Protein AF-F6FX06-F1 (afdb_monomer)

Sequence (94 aa):
MMKIVVSNIVSLDGFVAGPHDDVLDLPMDQAFDAYNLERITAADTVLVGVASYRMFSYLKASRDGEAVVFGSPTTWQALLAGGSSTSCTSWWVR

Foldseek 3Di:
DDEAEAQAEAEPVGDRADPVSHNVVFDDDPVSVVVLVVVVVPDPDDDADPVQVVVVVVCVVVDDDDDRGHHDPVVVVVVVVVPGNYHYDYHHTD

pLDDT: mean 74.33, std 10.82, range [47.44, 88.75]

Radius of gyration: 13.37 Å; Cα contacts (8 Å, |Δi|>4): 102; chains: 1; bounding box: 30×25×38 Å

Secondary structure (DSSP, 8-state):
-PPEEEEEEEETTS-SS-TTS-GGGS---HHHHHHHHHHHHH-S-----HHHHHHHHHHHHH--S-------HHHHHHHHHTT-SEEEEEEEE-

Nearest PDB structures (foldseek):
  3pkp-assembly6_K  TM=2.542E-01  e=8.005E+00  Salmonella enterica subsp. enterica serovar Typhimurium

Solvent-accessible surface area (backbone atoms only — not comparable to full-atom values): 5967 Å² total; per-residue (Å²): 132,91,75,47,75,47,64,47,67,28,36,76,91,68,41,68,42,29,99,82,76,33,57,83,66,43,74,81,49,72,67,59,52,53,51,50,50,55,51,55,75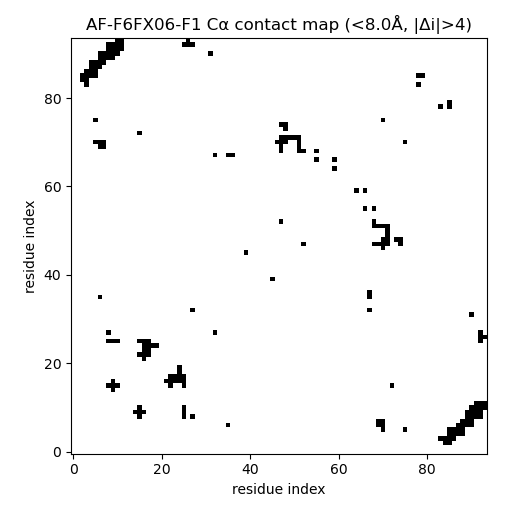,73,43,96,72,86,75,66,28,70,68,49,51,53,53,52,55,49,46,64,75,73,50,91,83,90,84,86,88,59,56,31,72,72,57,52,53,52,48,61,73,66,69,55,72,59,52,77,48,77,46,74,28,128

InterPro domains:
  IPR024072 Dihydrofolate reductase-like domain superfamily [G3DSA:3.40.430.10] (1-66)
  IPR024072 Dihydrofolate reductase-like domain superfamily [SSF53597] (3-66)

Organism: Isoptericola variabilis (strain 225) (NCBI:txid743718)

Structure (mmCIF, N/CA/C/O backbone):
data_AF-F6FX06-F1
#
_entry.id   AF-F6FX06-F1
#
loop_
_atom_site.group_PDB
_atom_site.id
_atom_site.type_symbol
_atom_site.label_atom_id
_atom_site.label_alt_id
_atom_site.label_comp_id
_atom_site.label_asym_id
_atom_site.label_entity_id
_atom_site.label_seq_id
_atom_site.pdbx_PDB_ins_code
_atom_site.Cartn_x
_atom_site.Cartn_y
_atom_site.Cartn_z
_atom_site.occupancy
_atom_site.B_iso_or_equiv
_atom_site.auth_seq_id
_atom_site.auth_comp_id
_atom_site.auth_asym_id
_atom_site.auth_atom_id
_atom_site.pdbx_PDB_model_num
ATOM 1 N N . MET A 1 1 ? -2.550 -4.081 23.254 1.00 56.97 1 MET A N 1
ATOM 2 C CA . MET A 1 1 ? -1.329 -3.563 22.596 1.00 56.97 1 MET A CA 1
ATOM 3 C C . MET A 1 1 ? -1.678 -3.303 21.142 1.00 56.97 1 MET A C 1
ATOM 5 O O . MET A 1 1 ? -2.317 -4.166 20.555 1.00 56.97 1 MET A O 1
ATOM 9 N N . MET A 1 2 ? -1.351 -2.132 20.590 1.00 71.12 2 MET A N 1
ATOM 10 C CA . MET A 1 2 ? -1.672 -1.815 19.192 1.00 71.12 2 MET A CA 1
ATOM 11 C C . MET A 1 2 ? -0.780 -2.638 18.257 1.00 71.12 2 MET A C 1
ATOM 13 O O . MET A 1 2 ? 0.441 -2.618 18.408 1.00 71.12 2 MET A O 1
ATOM 17 N N . LYS A 1 3 ? -1.385 -3.371 17.317 1.00 72.81 3 LYS A N 1
ATOM 18 C CA . LYS A 1 3 ? -0.671 -4.135 16.287 1.00 72.81 3 LYS A CA 1
ATOM 19 C C . LYS A 1 3 ? -0.606 -3.300 15.013 1.00 72.81 3 LYS A C 1
ATOM 21 O O . LYS A 1 3 ? -1.642 -2.857 14.530 1.00 72.81 3 LYS A O 1
ATOM 26 N N . ILE A 1 4 ? 0.592 -3.123 14.460 1.00 78.69 4 ILE A N 1
ATOM 27 C CA . ILE A 1 4 ? 0.772 -2.466 13.162 1.00 78.69 4 ILE A CA 1
ATOM 28 C C . ILE A 1 4 ? 0.879 -3.556 12.095 1.00 78.69 4 ILE A C 1
ATOM 30 O O . ILE A 1 4 ? 1.696 -4.471 12.203 1.00 78.69 4 ILE A O 1
ATOM 34 N N . VAL A 1 5 ? 0.033 -3.481 11.070 1.00 79.69 5 VAL A N 1
ATOM 35 C CA . VAL A 1 5 ? 0.088 -4.380 9.913 1.00 79.69 5 VAL A CA 1
ATOM 36 C C . VAL A 1 5 ? 0.457 -3.557 8.692 1.00 79.69 5 VAL A C 1
ATOM 38 O O . VAL A 1 5 ? -0.209 -2.573 8.383 1.00 79.69 5 VAL A O 1
ATOM 41 N N . VAL A 1 6 ? 1.518 -3.968 8.004 1.00 81.38 6 VAL A N 1
ATOM 42 C CA . VAL A 1 6 ? 1.904 -3.412 6.707 1.00 81.38 6 VAL A CA 1
ATOM 43 C C . VAL A 1 6 ? 1.465 -4.402 5.634 1.00 81.38 6 VAL A C 1
ATOM 45 O O . VAL A 1 6 ? 1.900 -5.553 5.644 1.00 81.38 6 VAL A O 1
ATOM 48 N N . SER A 1 7 ? 0.597 -3.949 4.733 1.00 81.94 7 SER A N 1
ATOM 49 C CA . SER A 1 7 ? 0.182 -4.676 3.531 1.00 81.94 7 SER A CA 1
ATOM 50 C C . SER A 1 7 ? 0.588 -3.840 2.323 1.00 81.94 7 SER A C 1
ATOM 52 O O . SER A 1 7 ? 0.127 -2.705 2.182 1.00 81.94 7 SER A O 1
ATOM 54 N N . ASN A 1 8 ? 1.503 -4.352 1.502 1.00 80.75 8 ASN A N 1
ATOM 55 C CA . ASN A 1 8 ? 2.014 -3.646 0.330 1.00 80.75 8 ASN A CA 1
ATOM 56 C C . ASN A 1 8 ? 2.133 -4.569 -0.888 1.00 80.75 8 ASN A C 1
ATOM 58 O O . ASN A 1 8 ? 2.385 -5.767 -0.758 1.00 80.75 8 ASN A O 1
ATOM 62 N N . ILE A 1 9 ? 1.969 -3.981 -2.073 1.00 82.50 9 ILE A N 1
ATOM 63 C CA . ILE A 1 9 ? 2.319 -4.600 -3.351 1.00 82.50 9 ILE A CA 1
ATOM 64 C C . ILE A 1 9 ? 3.743 -4.190 -3.721 1.00 82.50 9 ILE A C 1
ATOM 66 O O . ILE A 1 9 ? 4.122 -3.027 -3.557 1.00 82.50 9 ILE A O 1
ATOM 70 N N . VAL A 1 10 ? 4.545 -5.156 -4.155 1.00 83.69 10 VAL A N 1
ATOM 71 C CA . VAL A 1 10 ? 5.931 -4.938 -4.568 1.00 83.69 10 VAL A CA 1
ATOM 72 C C . VAL A 1 10 ? 6.215 -5.852 -5.754 1.00 83.69 10 VAL A C 1
ATOM 74 O O . VAL A 1 10 ? 5.873 -7.031 -5.737 1.00 83.69 10 VAL A O 1
ATOM 77 N N . SER A 1 11 ? 6.841 -5.328 -6.795 1.00 84.38 11 SER A N 1
ATOM 78 C CA . SER A 1 11 ? 7.392 -6.160 -7.869 1.00 84.38 11 SER A CA 1
ATOM 79 C C . SER A 1 11 ? 8.492 -7.086 -7.340 1.00 84.38 11 SER A C 1
ATOM 81 O O . SER A 1 11 ? 9.097 -6.827 -6.294 1.00 84.38 11 SER A O 1
ATOM 83 N N . LEU A 1 12 ? 8.763 -8.178 -8.058 1.00 84.50 12 LEU A N 1
ATOM 84 C CA . LEU A 1 12 ? 9.786 -9.159 -7.675 1.00 84.50 12 LEU A CA 1
ATOM 85 C C . LEU A 1 12 ? 11.192 -8.547 -7.521 1.00 84.50 12 LEU A C 1
ATOM 87 O O . LEU A 1 12 ? 11.985 -9.014 -6.706 1.00 84.50 12 LEU A O 1
ATOM 91 N N . ASP A 1 13 ? 11.495 -7.505 -8.288 1.00 86.94 13 ASP A N 1
ATOM 92 C CA . ASP A 1 13 ? 12.740 -6.738 -8.246 1.00 86.94 13 ASP A CA 1
ATOM 93 C C . ASP A 1 13 ? 12.720 -5.577 -7.231 1.00 86.94 13 ASP A C 1
ATOM 95 O O . ASP A 1 13 ? 13.705 -4.852 -7.099 1.00 86.94 13 ASP A O 1
ATOM 99 N N . GLY A 1 14 ? 11.657 -5.458 -6.429 1.00 84.75 14 GLY A N 1
ATOM 100 C CA . GLY A 1 14 ? 11.618 -4.610 -5.237 1.00 84.75 14 GLY A CA 1
ATOM 101 C C . GLY A 1 14 ? 11.034 -3.212 -5.445 1.00 84.75 14 GLY A C 1
ATOM 102 O O . GLY A 1 14 ? 11.103 -2.388 -4.530 1.00 84.75 14 GLY A O 1
ATOM 103 N N . PHE A 1 15 ? 10.437 -2.928 -6.604 1.00 85.75 15 PHE A N 1
ATOM 104 C CA . PHE A 1 15 ? 9.761 -1.658 -6.871 1.00 85.75 15 PHE A CA 1
ATOM 105 C C . PHE A 1 15 ? 8.320 -1.641 -6.360 1.00 85.75 15 PHE A C 1
ATOM 107 O O . PHE A 1 15 ? 7.579 -2.616 -6.456 1.00 85.75 15 PHE A O 1
ATOM 114 N N . VAL A 1 16 ? 7.921 -0.479 -5.856 1.00 82.94 16 VAL A N 1
ATOM 115 C CA . VAL A 1 16 ? 6.615 -0.181 -5.238 1.00 82.94 16 VAL A CA 1
ATOM 116 C C . VAL A 1 16 ? 5.698 0.651 -6.145 1.00 82.94 16 VAL A C 1
ATOM 118 O O . VAL A 1 16 ? 4.600 1.022 -5.741 1.00 82.94 16 VAL A O 1
ATOM 121 N N . ALA A 1 17 ? 6.168 0.949 -7.354 1.00 85.31 17 ALA A N 1
ATOM 122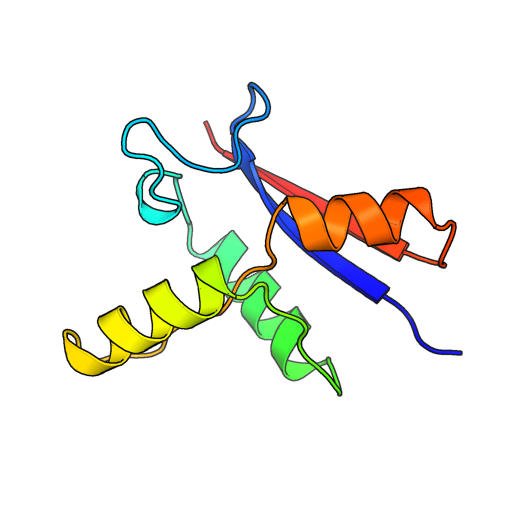 C CA . ALA A 1 17 ? 5.456 1.602 -8.443 1.00 85.31 17 ALA A CA 1
ATOM 123 C C . ALA A 1 17 ? 6.037 1.084 -9.767 1.00 85.31 17 ALA A C 1
ATOM 125 O O . ALA A 1 17 ? 7.177 0.608 -9.789 1.00 85.31 17 ALA A O 1
ATOM 126 N N . GLY A 1 18 ? 5.264 1.154 -10.849 1.00 85.25 18 GLY A N 1
ATOM 127 C CA . GLY A 1 18 ? 5.761 0.809 -12.177 1.00 85.25 18 GLY A CA 1
ATOM 128 C C . GLY A 1 18 ? 6.477 1.970 -12.883 1.00 85.25 18 GLY A C 1
ATOM 129 O O . GLY A 1 18 ? 6.797 2.987 -12.260 1.00 85.25 18 GLY A O 1
ATOM 130 N N . PRO A 1 19 ? 6.756 1.832 -14.193 1.00 88.00 19 PRO A N 1
ATOM 131 C CA . PRO A 1 19 ? 7.607 2.755 -14.951 1.00 88.00 19 PRO A CA 1
ATOM 132 C C . PRO A 1 19 ? 7.152 4.220 -14.970 1.00 88.00 19 PRO A C 1
ATOM 134 O O . PRO A 1 19 ? 7.984 5.097 -15.202 1.00 88.00 19 PRO A O 1
ATOM 137 N N . HIS A 1 20 ? 5.865 4.498 -14.735 1.00 87.31 20 HIS A N 1
ATOM 138 C CA . HIS A 1 20 ? 5.322 5.860 -14.716 1.00 87.31 20 HIS A CA 1
ATOM 139 C C . HIS A 1 20 ? 5.228 6.470 -13.311 1.00 87.31 20 HIS A C 1
ATOM 141 O O . HIS A 1 20 ? 4.564 7.492 -13.149 1.00 87.31 20 HIS A O 1
ATOM 147 N N . ASP A 1 21 ? 5.873 5.862 -12.306 1.00 82.69 21 ASP A N 1
ATOM 148 C CA . ASP A 1 21 ? 5.689 6.211 -10.887 1.00 82.69 21 ASP A CA 1
ATOM 149 C C . ASP A 1 21 ? 4.223 6.033 -10.432 1.00 82.69 21 ASP A C 1
ATOM 151 O O . ASP A 1 21 ? 3.737 6.700 -9.519 1.00 82.69 21 ASP A O 1
ATOM 155 N N . ASP A 1 22 ? 3.507 5.112 -11.090 1.00 79.38 22 ASP A N 1
ATOM 156 C CA . ASP A 1 22 ? 2.120 4.763 -10.794 1.00 79.38 22 ASP A CA 1
ATOM 157 C C . ASP A 1 22 ? 2.052 3.361 -10.165 1.00 79.38 22 ASP A C 1
ATOM 159 O O . ASP A 1 22 ? 2.607 2.391 -10.683 1.00 79.38 22 ASP A O 1
ATOM 163 N N . VAL A 1 23 ? 1.364 3.235 -9.028 1.00 78.06 23 VAL A N 1
ATOM 164 C CA . VAL A 1 23 ? 1.116 1.935 -8.382 1.00 78.06 23 VAL A CA 1
ATOM 165 C C . VAL A 1 23 ? 0.155 1.071 -9.205 1.00 78.06 23 VAL A C 1
ATOM 167 O O . VAL A 1 23 ? 0.205 -0.151 -9.110 1.00 78.06 23 VAL A O 1
ATOM 170 N N . LEU A 1 24 ? -0.680 1.688 -10.048 1.00 79.31 24 LEU A N 1
ATOM 171 C CA . LEU A 1 24 ? -1.603 0.991 -10.948 1.00 79.31 24 LEU A CA 1
ATOM 172 C C . LEU A 1 24 ? -0.893 0.299 -12.120 1.00 79.31 24 LEU A C 1
ATOM 174 O O . LEU A 1 24 ? -1.515 -0.511 -12.802 1.00 79.31 24 LEU A O 1
ATOM 178 N N . ASP A 1 25 ? 0.394 0.581 -12.339 1.00 85.00 25 ASP A N 1
ATOM 179 C CA . ASP A 1 25 ? 1.228 -0.167 -13.284 1.00 85.00 25 ASP A CA 1
ATOM 180 C C . ASP A 1 25 ? 1.637 -1.551 -12.729 1.00 85.00 25 ASP A C 1
ATOM 182 O O . ASP A 1 25 ? 2.137 -2.390 -13.481 1.00 85.00 25 ASP A O 1
ATOM 186 N N . LEU A 1 26 ? 1.454 -1.809 -11.424 1.00 83.38 26 LEU A N 1
ATOM 187 C CA . LEU A 1 26 ? 1.734 -3.111 -10.814 1.00 83.38 26 LEU A CA 1
ATOM 188 C C . LEU A 1 26 ? 0.532 -4.066 -10.967 1.00 83.38 26 LEU A C 1
ATOM 190 O O . LEU A 1 26 ? -0.613 -3.627 -10.836 1.00 83.38 26 LEU A O 1
ATOM 194 N N . PRO A 1 27 ? 0.752 -5.380 -11.188 1.00 80.94 27 PRO A N 1
ATOM 195 C CA . PRO A 1 27 ? -0.336 -6.351 -11.321 1.00 80.94 27 PRO A CA 1
ATOM 196 C C . PRO A 1 27 ? -1.123 -6.546 -10.013 1.00 80.94 27 PRO A C 1
ATOM 198 O O . PRO A 1 27 ? -0.819 -7.424 -9.212 1.00 80.94 27 PRO A O 1
ATOM 201 N N . MET A 1 28 ? -2.161 -5.745 -9.786 1.00 79.56 28 MET A N 1
ATOM 202 C CA . MET A 1 28 ? -3.106 -5.949 -8.686 1.00 79.56 28 MET A CA 1
ATOM 203 C C . MET A 1 28 ? -4.161 -6.979 -9.093 1.00 79.56 28 MET A C 1
ATOM 205 O O . MET A 1 28 ? -4.986 -6.716 -9.968 1.00 79.56 28 MET A O 1
ATOM 209 N N . ASP A 1 29 ? -4.115 -8.164 -8.484 1.00 82.88 29 ASP A N 1
ATOM 210 C CA . ASP A 1 29 ? -5.106 -9.213 -8.714 1.00 82.88 29 ASP A CA 1
ATOM 211 C C . ASP A 1 29 ? -6.190 -9.256 -7.624 1.00 82.88 29 ASP A C 1
ATOM 213 O O . ASP A 1 29 ? -6.118 -8.606 -6.579 1.00 82.88 29 ASP A O 1
ATOM 217 N N . GLN A 1 30 ? -7.213 -10.076 -7.860 1.00 83.62 30 GLN A N 1
ATOM 218 C CA . GLN A 1 30 ? -8.341 -10.208 -6.943 1.00 83.62 30 GLN A CA 1
ATOM 219 C C . GLN A 1 30 ? -7.937 -10.759 -5.561 1.00 83.62 30 GLN A C 1
ATOM 221 O O . GLN A 1 30 ? -8.618 -10.488 -4.570 1.00 83.62 30 GLN A O 1
ATOM 226 N N . ALA A 1 31 ? -6.861 -11.549 -5.468 1.00 83.88 31 ALA A N 1
ATOM 227 C CA . ALA A 1 31 ? -6.400 -12.091 -4.192 1.00 83.88 31 ALA A CA 1
ATOM 228 C C . ALA A 1 31 ? -5.768 -10.990 -3.331 1.00 83.88 31 ALA A C 1
ATOM 230 O O . ALA A 1 31 ? -6.039 -10.915 -2.128 1.00 83.88 31 ALA A O 1
ATOM 231 N N . PHE A 1 32 ? -4.992 -10.104 -3.959 1.00 82.12 32 PHE A N 1
ATOM 232 C CA . PHE A 1 32 ? -4.480 -8.892 -3.334 1.00 82.12 32 PHE A CA 1
ATOM 233 C C . PHE A 1 32 ? -5.621 -8.006 -2.817 1.00 82.12 32 PHE A C 1
ATOM 235 O O . PHE A 1 32 ? -5.604 -7.604 -1.649 1.00 82.12 32 PHE A O 1
ATOM 242 N N . ASP A 1 33 ? -6.638 -7.755 -3.641 1.00 81.62 33 ASP A N 1
ATOM 243 C CA . ASP A 1 33 ? -7.790 -6.930 -3.260 1.00 81.62 33 ASP A CA 1
ATOM 244 C C . ASP A 1 33 ? -8.552 -7.527 -2.070 1.00 81.62 33 ASP A C 1
ATOM 246 O O . ASP A 1 33 ? -8.805 -6.839 -1.077 1.00 81.62 33 ASP A O 1
ATOM 250 N N . ALA A 1 34 ? -8.860 -8.827 -2.124 1.00 85.75 34 ALA A N 1
ATOM 251 C CA . ALA A 1 34 ? -9.587 -9.525 -1.066 1.00 85.75 34 ALA A CA 1
ATOM 252 C C . ALA A 1 34 ? -8.841 -9.483 0.276 1.00 85.75 34 ALA A C 1
ATOM 254 O O . ALA A 1 34 ? -9.450 -9.231 1.319 1.00 85.75 34 ALA A O 1
ATOM 255 N N . TYR A 1 35 ? -7.519 -9.680 0.260 1.00 85.19 35 TYR A N 1
ATOM 256 C CA . TYR A 1 35 ? -6.714 -9.600 1.476 1.00 85.19 35 TYR A CA 1
ATOM 257 C C . TYR A 1 35 ? -6.700 -8.187 2.057 1.00 85.19 35 TYR A C 1
ATOM 259 O O . TYR A 1 35 ? -6.854 -8.013 3.265 1.00 85.19 35 TYR A O 1
ATOM 267 N N . ASN A 1 36 ? -6.524 -7.163 1.222 1.00 82.56 36 ASN A N 1
ATOM 268 C CA . ASN A 1 36 ? -6.496 -5.786 1.708 1.00 82.56 36 ASN A CA 1
ATOM 269 C C . ASN A 1 36 ? -7.855 -5.338 2.245 1.00 82.56 36 ASN A C 1
ATOM 271 O O . ASN A 1 36 ? -7.892 -4.682 3.286 1.00 82.56 36 ASN A O 1
ATOM 275 N N . LEU A 1 37 ? -8.954 -5.754 1.610 1.00 85.94 37 LEU A N 1
ATOM 276 C CA . LEU A 1 37 ? -10.299 -5.548 2.140 1.00 85.94 37 LEU A CA 1
ATOM 277 C C . LEU A 1 37 ? -10.428 -6.156 3.543 1.00 85.94 37 LEU A C 1
ATOM 279 O O . LEU A 1 37 ? -10.810 -5.459 4.479 1.00 85.94 37 LEU A O 1
ATOM 283 N N . GLU A 1 38 ? -10.007 -7.409 3.724 1.00 88.75 38 GLU A N 1
ATOM 284 C CA . GLU A 1 38 ? -10.018 -8.078 5.030 1.00 88.75 38 GLU A CA 1
ATOM 285 C C . GLU A 1 38 ? -9.208 -7.306 6.091 1.00 88.75 38 GLU A C 1
ATOM 287 O O . GLU A 1 38 ? -9.635 -7.168 7.240 1.00 88.75 38 GLU A O 1
ATOM 292 N N . ARG A 1 39 ? -8.035 -6.771 5.721 1.00 87.00 39 ARG A N 1
ATOM 293 C CA . ARG A 1 39 ? -7.180 -5.990 6.629 1.00 87.00 39 ARG A CA 1
ATOM 294 C C . ARG A 1 39 ? -7.793 -4.645 6.998 1.00 87.00 39 ARG A C 1
ATOM 296 O O . ARG A 1 39 ? -7.733 -4.276 8.167 1.00 87.00 39 ARG A O 1
ATOM 303 N N . ILE A 1 40 ? -8.378 -3.937 6.037 1.00 85.50 40 ILE A N 1
ATOM 304 C CA . ILE A 1 40 ? -9.004 -2.630 6.263 1.00 85.50 40 ILE A CA 1
ATOM 305 C C . ILE A 1 40 ? -10.262 -2.778 7.110 1.00 85.50 40 ILE A C 1
ATOM 307 O O . ILE A 1 40 ? -10.429 -2.031 8.067 1.00 85.50 40 ILE A O 1
ATOM 311 N N . THR A 1 41 ? -11.109 -3.770 6.822 1.00 86.19 41 THR A N 1
ATOM 312 C CA . THR A 1 41 ? -12.312 -4.043 7.621 1.00 86.19 41 THR A CA 1
ATOM 313 C C . THR A 1 41 ? -11.974 -4.409 9.068 1.00 86.19 41 THR A C 1
ATOM 315 O O . THR A 1 41 ? -12.722 -4.060 9.976 1.00 86.19 41 THR A O 1
ATOM 318 N N . ALA A 1 42 ? -10.853 -5.096 9.300 1.00 85.25 42 ALA A N 1
ATOM 319 C CA . ALA A 1 42 ? -10.414 -5.476 10.641 1.00 85.25 42 ALA A CA 1
ATOM 320 C C . ALA A 1 42 ? -9.670 -4.364 11.408 1.00 85.25 42 ALA A C 1
ATOM 322 O O . ALA A 1 42 ? -9.417 -4.531 12.601 1.00 85.25 42 ALA A O 1
ATOM 323 N N . ALA A 1 43 ? -9.262 -3.273 10.753 1.00 82.06 43 ALA A N 1
ATOM 324 C CA . ALA A 1 43 ? -8.449 -2.231 11.369 1.00 82.06 43 ALA A CA 1
ATOM 325 C C . ALA A 1 43 ? -9.309 -1.102 11.952 1.00 82.06 43 ALA A C 1
ATOM 327 O O . ALA A 1 43 ? -10.121 -0.502 11.255 1.00 82.06 43 ALA A O 1
ATOM 328 N N . ASP A 1 44 ? -9.041 -0.718 13.202 1.00 83.88 44 ASP A N 1
ATOM 329 C CA . ASP A 1 44 ? -9.656 0.470 13.815 1.00 83.88 44 ASP A CA 1
ATOM 330 C C . ASP A 1 44 ? -9.129 1.786 13.207 1.00 83.88 44 ASP A C 1
ATOM 332 O O . ASP A 1 44 ? -9.714 2.855 13.375 1.00 83.88 44 ASP A O 1
ATOM 336 N N . THR A 1 45 ? -7.965 1.754 12.549 1.00 82.75 45 THR A N 1
ATOM 337 C CA . THR A 1 45 ? -7.300 2.933 11.979 1.00 82.75 45 THR A CA 1
ATOM 338 C C . THR A 1 45 ? -6.487 2.546 10.749 1.00 82.75 45 THR A C 1
ATOM 340 O O . THR A 1 45 ? -5.673 1.624 10.803 1.00 82.75 45 THR A O 1
ATOM 343 N N . VAL A 1 46 ? -6.658 3.299 9.659 1.00 82.81 46 VAL A N 1
ATOM 344 C CA . VAL A 1 46 ? -5.879 3.159 8.419 1.00 82.81 46 VAL A CA 1
ATOM 345 C C . VAL A 1 46 ? -4.902 4.328 8.294 1.00 82.81 46 VAL A C 1
ATOM 347 O O . VAL A 1 46 ? -5.305 5.490 8.311 1.00 82.81 46 VAL A O 1
ATOM 350 N N . LEU A 1 47 ? -3.610 4.021 8.154 1.00 79.50 47 LEU A N 1
ATOM 351 C CA . LEU A 1 47 ? -2.557 5.009 7.911 1.00 79.50 47 LEU A CA 1
ATOM 352 C C . LEU A 1 47 ? -2.203 5.036 6.425 1.00 79.50 47 LEU A C 1
ATOM 354 O O . LEU A 1 47 ? -1.794 4.023 5.862 1.00 79.50 47 LEU A O 1
ATOM 358 N N . VAL A 1 48 ? -2.298 6.213 5.808 1.00 78.81 48 VAL A N 1
ATOM 359 C CA . VAL A 1 48 ? -1.920 6.417 4.408 1.00 78.81 48 VAL A CA 1
ATOM 360 C C . VAL A 1 48 ? -0.968 7.604 4.269 1.00 78.81 48 VAL A C 1
ATOM 362 O O . VAL A 1 48 ? -1.083 8.597 4.987 1.00 78.81 48 VAL A O 1
ATOM 365 N N . GLY A 1 49 ? -0.018 7.513 3.337 1.00 78.94 49 GLY A N 1
ATOM 366 C CA . GLY A 1 49 ? 0.858 8.633 3.008 1.00 78.94 49 GLY A CA 1
ATOM 367 C C . GLY A 1 49 ? 0.148 9.708 2.184 1.00 78.94 49 GLY A C 1
ATOM 368 O O . GLY A 1 49 ? -0.814 9.438 1.466 1.00 78.94 49 GLY A O 1
ATOM 369 N N . VAL A 1 50 ? 0.657 10.941 2.251 1.00 83.25 50 VAL A N 1
ATOM 370 C CA . VAL A 1 50 ? 0.039 12.108 1.597 1.00 83.25 50 VAL A CA 1
ATOM 371 C C . VAL A 1 50 ? -0.039 11.988 0.070 1.00 83.25 50 VAL A C 1
ATOM 373 O O . VAL A 1 50 ? -1.034 12.401 -0.519 1.00 83.25 50 VAL A O 1
ATOM 376 N N . ALA A 1 51 ? 0.984 11.417 -0.575 1.00 79.94 51 ALA A N 1
ATOM 377 C CA . ALA A 1 51 ? 1.003 11.217 -2.025 1.00 79.94 51 ALA A CA 1
ATOM 378 C C . ALA A 1 51 ? -0.108 10.249 -2.455 1.00 79.94 51 ALA A C 1
ATOM 380 O O . ALA A 1 51 ? -0.940 10.596 -3.293 1.00 79.94 51 ALA A O 1
ATOM 381 N N . SER A 1 52 ? -0.194 9.101 -1.782 1.00 76.88 52 SER A N 1
ATOM 382 C CA . SER A 1 52 ? -1.248 8.109 -1.988 1.00 76.88 52 SER A CA 1
ATOM 383 C C . SER A 1 52 ? -2.635 8.716 -1.733 1.00 76.88 52 SER A C 1
ATOM 385 O O . SER A 1 52 ? -3.513 8.617 -2.582 1.00 76.88 52 SER A O 1
ATOM 387 N N . TYR A 1 53 ? -2.826 9.455 -0.632 1.00 79.56 53 TYR A N 1
ATOM 388 C CA . TYR A 1 53 ? -4.097 10.136 -0.344 1.00 79.56 53 TYR A CA 1
ATOM 389 C C . TYR A 1 53 ? -4.542 11.082 -1.472 1.00 79.56 53 TYR A C 1
ATOM 391 O O . TYR A 1 53 ? -5.714 11.094 -1.860 1.00 79.56 53 TYR A O 1
ATOM 399 N N . ARG A 1 54 ?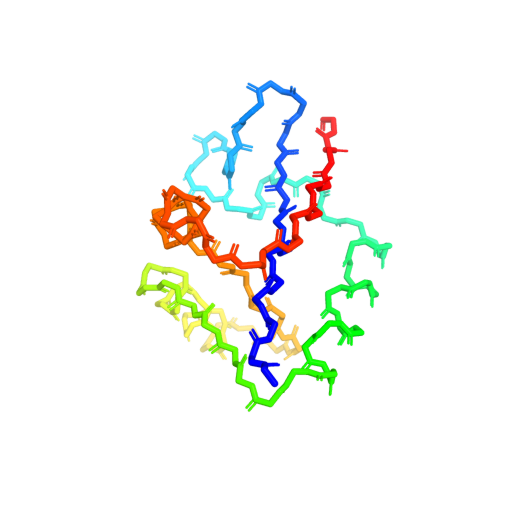 -3.610 11.876 -2.017 1.00 82.31 54 ARG A N 1
ATOM 400 C CA . ARG A 1 54 ? -3.891 12.800 -3.127 1.00 82.31 54 ARG A CA 1
ATOM 401 C C . ARG A 1 54 ? -4.278 12.054 -4.400 1.00 82.31 54 ARG A C 1
ATOM 403 O O . ARG A 1 54 ? -5.263 12.431 -5.029 1.00 82.31 54 ARG A O 1
ATOM 410 N N . MET A 1 55 ? -3.551 10.992 -4.740 1.00 74.62 55 MET A N 1
ATOM 411 C CA . MET A 1 55 ? -3.859 10.135 -5.887 1.00 74.62 55 MET A CA 1
ATOM 412 C C . MET A 1 55 ? -5.283 9.564 -5.791 1.00 74.62 55 MET A C 1
ATOM 414 O O . MET A 1 55 ? -6.074 9.711 -6.722 1.00 74.62 55 MET A O 1
ATOM 418 N N . PHE A 1 56 ? -5.662 8.998 -4.642 1.00 73.94 56 PHE A N 1
ATOM 419 C CA . PHE A 1 56 ? -7.005 8.436 -4.449 1.00 73.94 56 PHE A CA 1
ATOM 420 C C . PHE A 1 56 ? -8.106 9.499 -4.451 1.00 73.94 56 PHE A C 1
ATOM 422 O O . PHE A 1 56 ? -9.197 9.262 -4.967 1.00 73.94 56 PHE A O 1
ATOM 429 N N . SER A 1 57 ? -7.820 10.693 -3.929 1.00 74.25 57 SER A N 1
ATOM 430 C CA . SER A 1 57 ? -8.758 11.820 -3.993 1.00 74.25 57 SER A CA 1
ATOM 431 C C . SER A 1 57 ? -9.059 12.221 -5.441 1.00 74.25 57 SER A C 1
ATOM 433 O O . SER A 1 57 ? -10.203 12.538 -5.762 1.00 74.25 57 SER A O 1
ATOM 435 N N . TYR A 1 58 ? -8.058 12.157 -6.327 1.00 70.88 58 TYR A N 1
ATOM 436 C CA . TYR A 1 58 ? -8.248 12.377 -7.760 1.00 70.88 58 TYR A CA 1
ATOM 437 C C . TYR A 1 58 ? -9.037 11.241 -8.425 1.00 70.88 58 TYR A C 1
ATOM 439 O O . TYR A 1 58 ? -9.955 11.513 -9.198 1.00 70.88 58 TYR A O 1
ATOM 447 N N . LEU A 1 59 ? -8.743 9.977 -8.097 1.00 67.75 59 LEU A N 1
ATOM 448 C CA . LEU A 1 59 ? -9.498 8.825 -8.611 1.00 67.75 59 LEU A CA 1
ATOM 449 C C . LEU A 1 59 ? -10.983 8.910 -8.244 1.00 67.75 59 LEU A C 1
ATOM 451 O O . LEU A 1 59 ? -11.827 8.798 -9.125 1.00 67.75 59 LEU A O 1
ATOM 455 N N . LYS A 1 60 ? -11.306 9.219 -6.983 1.00 62.66 60 LYS A N 1
ATOM 456 C CA . LYS A 1 60 ? -12.691 9.431 -6.532 1.00 62.66 60 LYS A CA 1
ATOM 457 C C . LYS A 1 60 ? -13.401 10.555 -7.293 1.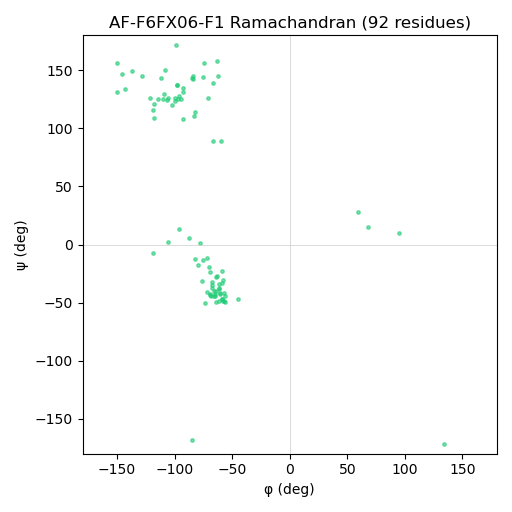00 62.66 60 LYS A C 1
ATOM 459 O O . LYS A 1 60 ? -14.609 10.501 -7.483 1.00 62.66 60 LYS A O 1
ATOM 464 N N . ALA A 1 61 ? -12.669 11.592 -7.696 1.00 67.94 61 ALA A N 1
ATOM 465 C CA . ALA A 1 61 ? -13.229 12.702 -8.461 1.00 67.94 61 ALA A CA 1
ATOM 466 C C . ALA A 1 61 ? -13.388 12.392 -9.962 1.00 67.94 61 ALA A C 1
ATOM 468 O O . ALA A 1 61 ? -14.101 13.116 -10.650 1.00 67.94 61 ALA A O 1
ATOM 469 N N . SER A 1 62 ? -12.710 11.362 -10.478 1.00 66.06 62 SER A N 1
ATOM 470 C CA . SER A 1 62 ? -12.602 11.082 -11.917 1.00 66.06 62 SER A CA 1
ATOM 471 C C . SER A 1 62 ? -13.181 9.731 -12.348 1.00 66.06 62 SER A C 1
ATOM 473 O O . SER A 1 62 ? -13.249 9.472 -13.550 1.00 66.06 62 SER A O 1
ATOM 475 N N . ARG A 1 63 ? -13.589 8.867 -11.407 1.00 58.34 63 ARG A N 1
ATOM 476 C CA . ARG A 1 63 ? -14.103 7.514 -11.669 1.00 58.34 63 ARG A CA 1
ATOM 477 C C . ARG A 1 63 ? -15.201 7.115 -10.678 1.00 58.34 63 ARG A C 1
ATOM 479 O O . ARG A 1 63 ? -15.125 7.464 -9.503 1.00 58.34 63 ARG A O 1
ATOM 486 N N . ASP A 1 64 ? -16.165 6.323 -11.148 1.00 50.88 64 ASP A N 1
ATOM 487 C CA . ASP A 1 64 ? -17.136 5.622 -10.299 1.00 50.88 64 ASP A CA 1
ATOM 488 C C . ASP A 1 64 ? -16.548 4.294 -9.788 1.00 50.88 64 ASP A C 1
ATOM 490 O O . ASP A 1 64 ? -15.809 3.623 -10.511 1.00 50.88 64 ASP A O 1
ATOM 494 N N . GLY A 1 65 ? -16.892 3.895 -8.558 1.00 53.25 65 GLY A N 1
ATOM 495 C CA . GLY A 1 65 ? -16.498 2.605 -7.975 1.00 53.25 65 GLY A CA 1
ATOM 496 C C . GLY A 1 65 ? -15.974 2.686 -6.538 1.00 53.25 65 GLY A C 1
ATOM 497 O O . GLY A 1 65 ? -16.045 3.726 -5.882 1.00 53.25 65 GLY A O 1
ATOM 498 N N . GLU A 1 66 ? -15.456 1.561 -6.046 1.00 47.44 66 GLU A N 1
ATOM 499 C CA . GLU A 1 66 ? -14.806 1.437 -4.738 1.00 47.44 66 GLU A CA 1
ATOM 500 C C . GLU A 1 66 ? -13.281 1.525 -4.897 1.00 47.44 66 GLU A C 1
ATOM 502 O O . GLU A 1 66 ? -12.714 0.947 -5.823 1.00 47.44 66 GLU A O 1
ATOM 507 N N . ALA A 1 67 ? -12.614 2.263 -4.004 1.00 51.53 67 ALA A N 1
ATOM 508 C CA . ALA A 1 67 ? -11.162 2.410 -3.996 1.00 51.53 67 ALA A CA 1
ATOM 509 C C . ALA A 1 67 ? -10.588 1.932 -2.657 1.00 51.53 67 ALA A C 1
ATOM 511 O O . ALA A 1 67 ? -10.977 2.421 -1.595 1.00 51.53 67 ALA A O 1
ATOM 512 N N . VAL A 1 68 ? -9.631 1.009 -2.726 1.00 52.22 68 VAL A N 1
ATOM 513 C CA . VAL A 1 68 ? -8.873 0.489 -1.583 1.00 52.22 68 VAL A CA 1
ATOM 514 C C . VAL A 1 68 ? -7.526 1.217 -1.500 1.00 52.22 68 VAL A C 1
ATOM 516 O O . VAL A 1 68 ? -6.890 1.483 -2.517 1.00 52.22 68 VAL A O 1
ATOM 519 N N . VAL A 1 69 ? -7.110 1.602 -0.291 1.00 56.28 69 VAL A N 1
ATOM 520 C CA . VAL A 1 69 ? -6.033 2.579 -0.059 1.00 56.28 69 VAL A CA 1
ATOM 521 C C . VAL A 1 69 ? -4.785 1.906 0.525 1.00 56.28 69 VAL A C 1
ATOM 523 O O . VAL A 1 69 ? -4.855 1.285 1.583 1.00 56.28 69 VAL A O 1
ATOM 526 N N . PHE A 1 70 ? -3.630 2.088 -0.128 1.00 62.19 70 PHE A N 1
ATOM 527 C CA . PHE A 1 70 ? -2.349 1.464 0.246 1.00 62.19 70 PHE A CA 1
ATOM 528 C C . PHE A 1 70 ? -1.341 2.457 0.840 1.00 62.19 70 PHE A C 1
ATOM 530 O O . PHE A 1 70 ? -1.330 3.647 0.514 1.00 62.19 70 PHE A O 1
ATOM 537 N N . GLY A 1 71 ? -0.478 1.953 1.725 1.00 62.69 71 GLY A N 1
ATOM 538 C CA . GLY A 1 71 ? 0.499 2.746 2.470 1.00 62.69 71 GLY A CA 1
ATOM 539 C C . GLY A 1 71 ? 1.707 3.194 1.640 1.00 62.69 71 GLY A C 1
ATOM 540 O O . GLY A 1 71 ? 2.230 2.455 0.811 1.00 62.69 71 GLY A O 1
ATOM 541 N N . SER A 1 72 ? 2.199 4.401 1.929 1.00 67.62 72 SER A N 1
ATOM 542 C CA . SER A 1 72 ? 3.397 4.967 1.298 1.00 67.62 72 SER A CA 1
ATOM 543 C C . SER A 1 72 ? 4.670 4.199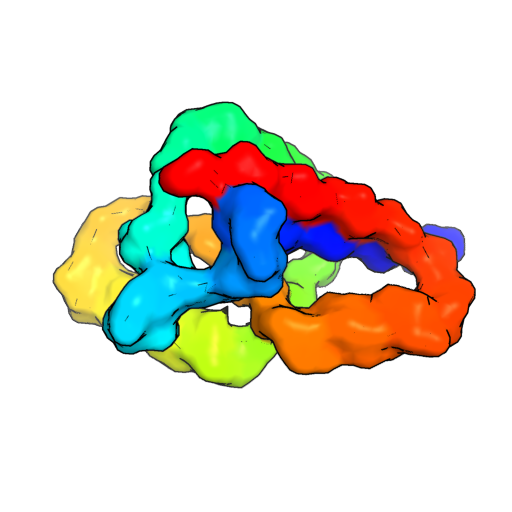 1.686 1.00 67.62 72 SER A C 1
ATOM 545 O O . SER A 1 72 ? 4.847 3.934 2.882 1.00 67.62 72 SER A O 1
ATOM 547 N N . PRO A 1 73 ? 5.596 3.945 0.737 1.00 67.62 73 PRO A N 1
ATOM 548 C CA . PRO A 1 73 ? 6.927 3.377 0.979 1.00 67.62 73 PRO A CA 1
ATOM 549 C C . PRO A 1 73 ? 7.643 4.003 2.167 1.00 67.62 73 PRO A C 1
ATOM 551 O O . PRO A 1 73 ? 8.120 3.313 3.062 1.00 67.62 73 PRO A O 1
ATOM 554 N N . THR A 1 74 ? 7.635 5.331 2.228 1.00 70.44 74 THR A N 1
ATOM 555 C CA . THR A 1 74 ? 8.295 6.093 3.290 1.00 70.44 74 THR A CA 1
ATOM 556 C C . THR A 1 74 ? 7.637 5.906 4.655 1.00 70.44 74 THR A C 1
ATOM 558 O O . THR A 1 74 ? 8.323 5.911 5.673 1.00 70.44 74 THR A O 1
ATOM 561 N N . THR A 1 75 ? 6.318 5.707 4.694 1.00 68.75 75 THR A N 1
ATOM 562 C CA . THR A 1 75 ? 5.569 5.534 5.942 1.00 68.75 75 THR A CA 1
ATOM 563 C C . THR A 1 75 ? 5.836 4.163 6.545 1.00 68.75 75 THR A C 1
ATOM 565 O O . THR A 1 75 ? 6.193 4.074 7.718 1.00 68.75 75 THR A O 1
ATOM 568 N N . TRP A 1 76 ? 5.706 3.086 5.767 1.00 71.62 76 TRP A N 1
ATOM 569 C CA . TRP A 1 76 ? 5.886 1.747 6.325 1.00 71.62 76 TRP A CA 1
ATOM 570 C C . TRP A 1 76 ? 7.357 1.381 6.551 1.00 71.62 76 TRP A C 1
ATOM 572 O O . TRP A 1 76 ? 7.646 0.703 7.534 1.00 71.62 76 TRP A O 1
ATOM 582 N N . GLN A 1 77 ? 8.303 1.879 5.742 1.00 71.88 77 GLN A N 1
ATOM 583 C CA . GLN A 1 77 ? 9.737 1.675 6.005 1.00 71.88 77 GLN A CA 1
ATOM 584 C C . GLN A 1 77 ? 10.155 2.284 7.349 1.00 71.88 77 GLN A C 1
ATOM 586 O O . GLN A 1 77 ? 10.867 1.643 8.122 1.00 71.88 77 GLN A O 1
ATOM 591 N N . ALA A 1 78 ? 9.659 3.483 7.671 1.00 68.62 78 ALA A N 1
ATOM 592 C CA . ALA A 1 78 ? 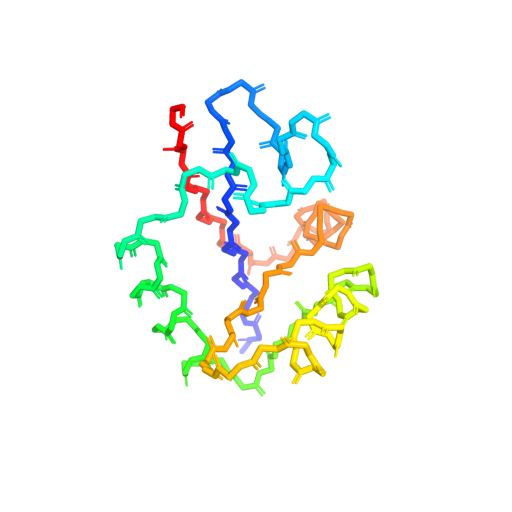9.918 4.119 8.960 1.00 68.62 78 ALA A CA 1
ATOM 593 C C . ALA A 1 78 ? 9.320 3.322 10.135 1.00 68.62 78 ALA A C 1
ATOM 595 O O . ALA A 1 78 ? 9.968 3.164 11.170 1.00 68.62 78 ALA A O 1
ATOM 596 N N . LEU A 1 79 ? 8.108 2.777 9.971 1.00 69.50 79 LEU A N 1
ATOM 597 C CA . LEU A 1 79 ? 7.453 1.952 10.994 1.00 69.50 79 LEU A CA 1
ATOM 598 C C . LEU A 1 79 ? 8.199 0.633 11.247 1.00 69.50 79 LEU A C 1
ATOM 600 O O . LEU A 1 79 ? 8.353 0.237 12.403 1.00 69.50 79 LEU A O 1
ATOM 604 N N . LEU A 1 80 ? 8.706 -0.012 10.190 1.00 69.88 80 LEU A N 1
ATOM 605 C CA . LEU A 1 80 ? 9.536 -1.216 10.304 1.00 69.88 80 LEU A CA 1
ATOM 606 C C . LEU A 1 80 ? 10.871 -0.925 11.003 1.00 69.88 80 LEU A C 1
ATOM 608 O O . LEU A 1 80 ? 11.277 -1.685 11.882 1.00 69.88 80 LEU A O 1
ATOM 612 N N . ALA A 1 81 ? 11.530 0.188 10.668 1.00 74.00 81 ALA A N 1
ATOM 613 C CA . ALA A 1 81 ? 12.791 0.588 11.294 1.00 74.00 81 ALA A CA 1
ATOM 614 C C . ALA A 1 81 ? 12.647 0.899 12.798 1.00 74.00 81 ALA A C 1
ATOM 616 O O . ALA A 1 81 ? 13.593 0.717 13.561 1.00 74.00 81 ALA A O 1
ATOM 617 N N . GLY A 1 82 ? 11.464 1.340 13.237 1.00 71.94 82 GLY A N 1
ATOM 618 C CA . GLY A 1 82 ? 11.185 1.710 14.627 1.00 71.94 82 GLY A 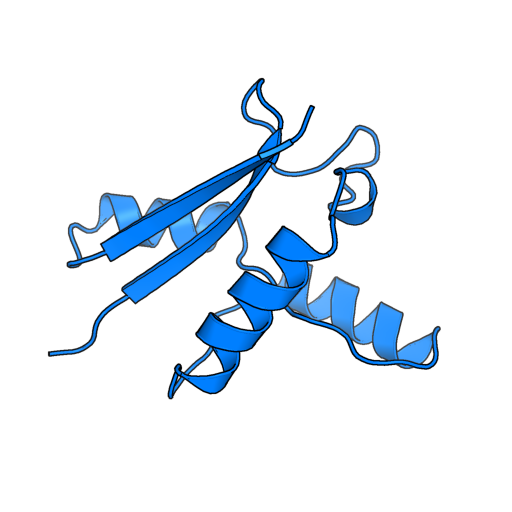CA 1
ATOM 619 C C . GLY A 1 82 ? 10.959 0.545 15.601 1.00 71.94 82 GLY A C 1
ATOM 620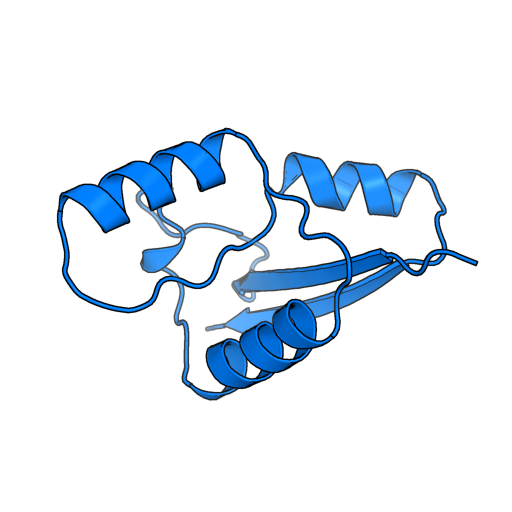 O O . GLY A 1 82 ? 10.659 0.799 16.765 1.00 71.94 82 GLY A O 1
ATOM 621 N N . GLY A 1 83 ? 11.053 -0.719 15.165 1.00 57.47 83 GLY A N 1
ATOM 622 C CA . GLY A 1 83 ? 10.972 -1.889 16.058 1.00 57.47 83 GLY A CA 1
ATOM 623 C C . GLY A 1 83 ? 9.596 -2.138 16.693 1.00 57.47 83 GLY A C 1
ATOM 624 O O . GLY A 1 83 ? 9.478 -2.910 17.645 1.00 57.47 83 GLY A O 1
ATOM 625 N N . SER A 1 84 ? 8.541 -1.503 16.175 1.00 56.84 84 SER A N 1
ATOM 626 C CA . SER A 1 84 ? 7.163 -1.800 16.582 1.00 56.84 84 SER A CA 1
ATOM 627 C C . SER A 1 84 ? 6.837 -3.252 16.222 1.00 56.84 84 SER A C 1
ATOM 629 O O . SER A 1 84 ? 7.298 -3.723 15.183 1.00 56.84 84 SER A O 1
ATOM 631 N N . SER A 1 85 ? 6.037 -3.963 17.031 1.00 53.53 85 SER A N 1
ATOM 632 C CA . SER A 1 85 ? 5.510 -5.295 16.676 1.00 53.53 85 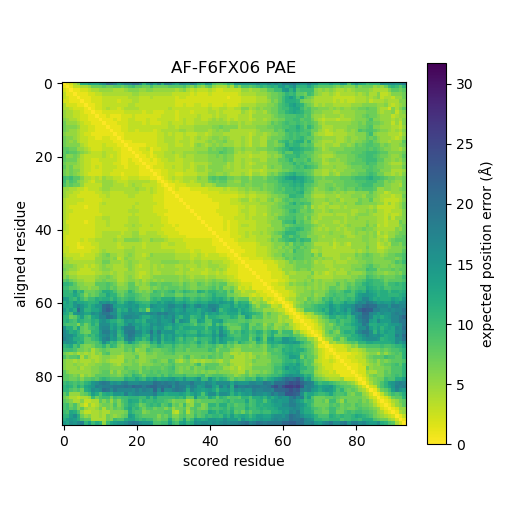SER A CA 1
ATOM 633 C C . SER A 1 85 ? 4.676 -5.194 15.396 1.00 53.53 85 SER A C 1
ATOM 635 O O . SER A 1 85 ? 3.472 -4.933 15.430 1.00 53.53 85 SER A O 1
ATOM 637 N N . THR A 1 86 ? 5.365 -5.344 14.269 1.00 59.97 86 THR A N 1
ATOM 638 C CA . THR A 1 86 ? 4.873 -5.068 12.927 1.00 59.97 86 THR A CA 1
ATOM 639 C C . THR A 1 86 ? 4.902 -6.368 12.152 1.00 59.97 86 THR A C 1
ATOM 641 O O . THR A 1 86 ? 5.956 -6.984 12.014 1.00 59.97 86 THR A O 1
ATOM 644 N N . SER A 1 87 ? 3.751 -6.805 11.649 1.00 65.12 87 SER A N 1
ATOM 645 C CA . SER A 1 87 ? 3.709 -7.883 10.660 1.00 65.12 87 SER A CA 1
ATOM 646 C C . SER A 1 87 ? 3.683 -7.262 9.268 1.00 65.12 87 SER A C 1
ATOM 648 O O . SER A 1 87 ? 2.805 -6.441 8.995 1.00 65.12 87 SER A O 1
ATOM 650 N N . CYS A 1 88 ? 4.629 -7.648 8.412 1.00 61.28 88 CYS A N 1
ATOM 651 C CA . CYS A 1 88 ? 4.707 -7.204 7.023 1.00 61.28 88 CYS A CA 1
ATOM 652 C C . CYS A 1 88 ? 4.266 -8.340 6.096 1.00 61.28 88 CYS A C 1
ATOM 654 O O . CYS A 1 88 ? 4.800 -9.447 6.182 1.00 61.28 88 CYS A O 1
ATOM 656 N N . THR A 1 89 ? 3.299 -8.069 5.224 1.00 65.94 89 THR A N 1
ATOM 657 C CA . THR A 1 89 ? 2.913 -8.961 4.130 1.00 65.94 89 THR A CA 1
ATOM 658 C C . THR A 1 89 ? 3.159 -8.227 2.822 1.00 65.94 89 THR A C 1
ATOM 660 O O . THR A 1 89 ? 2.438 -7.283 2.500 1.00 65.94 89 THR A O 1
ATOM 663 N N . SER A 1 90 ? 4.181 -8.667 2.089 1.00 66.12 90 SER A N 1
ATOM 664 C CA . SER A 1 90 ? 4.492 -8.155 0.755 1.00 66.12 90 SER A CA 1
ATOM 665 C C . SER A 1 90 ? 3.963 -9.108 -0.303 1.00 66.12 90 SER A C 1
ATOM 667 O O . SER A 1 90 ? 4.251 -10.306 -0.274 1.00 66.12 90 SER A O 1
ATOM 669 N N . TRP A 1 91 ? 3.179 -8.556 -1.221 1.00 64.38 91 TRP A N 1
ATOM 670 C CA . TRP A 1 91 ? 2.635 -9.266 -2.368 1.00 64.38 91 TRP A CA 1
ATOM 671 C C . TRP A 1 91 ? 3.571 -9.080 -3.549 1.00 64.38 91 TRP A C 1
ATOM 673 O O . TRP A 1 91 ? 3.676 -7.978 -4.083 1.00 64.38 91 TRP A O 1
ATOM 683 N N . TRP A 1 92 ? 4.270 -10.158 -3.903 1.00 66.12 92 TRP A N 1
ATOM 684 C CA . TRP A 1 92 ? 5.225 -10.183 -5.002 1.00 66.12 92 TRP A CA 1
ATOM 685 C C . TRP A 1 92 ? 4.494 -10.394 -6.317 1.00 66.12 92 TRP A C 1
ATOM 687 O O . TRP A 1 92 ? 3.909 -11.453 -6.545 1.00 66.12 92 TRP A O 1
ATOM 697 N N . VAL A 1 93 ? 4.542 -9.384 -7.172 1.00 63.00 93 VAL A N 1
ATOM 698 C CA . VAL A 1 93 ? 3.907 -9.398 -8.490 1.00 63.00 93 VAL A CA 1
ATOM 699 C C . VAL A 1 93 ? 4.980 -9.411 -9.579 1.00 63.00 93 VAL A C 1
ATOM 701 O O . VAL A 1 93 ? 6.074 -8.877 -9.384 1.00 63.00 93 VAL A O 1
ATOM 704 N N . ARG A 1 94 ? 4.713 -10.140 -10.668 1.00 52.28 94 ARG A N 1
ATOM 705 C CA . ARG A 1 94 ? 5.670 -10.353 -11.763 1.00 52.28 94 ARG A CA 1
ATOM 706 C C . ARG A 1 94 ? 5.712 -9.172 -12.716 1.00 52.28 94 ARG A C 1
ATOM 708 O O . ARG A 1 94 ? 4.620 -8.644 -13.006 1.00 52.28 94 ARG A O 1
#

Mean predicted aligned error: 6.88 Å